Protein AF-A0A1N7JED4-F1 (afdb_monomer_lite)

Foldseek 3Di:
DDDDDDDPPPDDDPDDDPPKDQPLVPVQVVVLQVVCCVVQPDPLGGWDWPSDWRAILAAQKIWTKIWRPHDDDPDTFIWIFIDGSRHTDDIPDSFGWDFPDWADDRSKIKTKIFAPVVCVVVVHDPVCSVVGIWMKMWHRPPPDIDIDTDDHPPPPDDD

Organism: NCBI:txid1161099

Secondary structure (DSSP, 8-state):
-PPPPPPPP------PPPPP---TT-HHHHHHHHHHHHHS--TTT-EEEEEEE---TT-SSEEEEEEESS--SS---EEEEEEETTEEEEES-SS-B-EEEEEEETTEEEEEEE-HHHHHHTT--GGGGGG-EEEEEEEE-SSSEEEES--S-TTS---

pLDDT: mean 87.24, std 17.52, range [39.34, 98.56]

Structure (mmCIF, N/CA/C/O backbone):
data_AF-A0A1N7JED4-F1
#
_entry.id   AF-A0A1N7JED4-F1
#
loop_
_atom_site.group_PDB
_atom_site.id
_atom_site.type_symbol
_atom_site.label_atom_id
_atom_site.label_alt_id
_atom_site.label_comp_id
_atom_site.label_asym_id
_atom_site.label_entity_id
_atom_site.label_seq_id
_atom_site.pdbx_PDB_ins_code
_atom_site.Cartn_x
_atom_site.Cartn_y
_atom_site.Cartn_z
_atom_site.occupancy
_atom_site.B_iso_or_equiv
_atom_site.auth_seq_id
_atom_site.auth_comp_id
_atom_site.auth_asym_id
_atom_site.auth_atom_id
_atom_site.pdbx_PDB_model_num
ATOM 1 N N . MET A 1 1 ? -45.306 25.285 54.807 1.00 42.94 1 MET A N 1
ATOM 2 C CA . MET A 1 1 ? -44.485 24.050 54.784 1.00 42.94 1 MET A CA 1
ATOM 3 C C . MET A 1 1 ? -43.889 23.884 53.389 1.00 42.94 1 MET A C 1
ATOM 5 O O . MET A 1 1 ? -44.645 23.793 52.433 1.00 42.94 1 MET A O 1
ATOM 9 N N . LYS A 1 2 ? -42.555 23.933 53.256 1.00 43.44 2 LYS A N 1
ATOM 10 C CA . LYS A 1 2 ? -41.833 23.790 51.977 1.00 43.44 2 LYS A CA 1
ATOM 11 C C . LYS A 1 2 ? -41.912 22.329 51.503 1.00 43.44 2 LYS A C 1
ATOM 13 O O . LYS A 1 2 ? -41.414 21.456 52.207 1.00 43.44 2 LYS A O 1
ATOM 18 N N . ARG A 1 3 ? -42.507 22.055 50.337 1.00 43.59 3 ARG A N 1
ATOM 19 C CA . ARG A 1 3 ? -42.429 20.738 49.677 1.00 43.59 3 ARG A CA 1
ATOM 20 C C . ARG A 1 3 ? -41.324 20.797 48.619 1.00 43.59 3 ARG A C 1
ATOM 22 O O . ARG A 1 3 ? -41.354 21.650 47.742 1.00 43.59 3 ARG A O 1
ATOM 29 N N . LYS A 1 4 ? -40.303 19.955 48.794 1.00 43.41 4 LYS A N 1
ATOM 30 C CA . LYS A 1 4 ? -39.123 19.830 47.926 1.00 43.41 4 LYS A CA 1
ATOM 31 C C . LYS A 1 4 ? -39.524 19.179 46.592 1.00 43.41 4 LYS A C 1
ATOM 33 O O . LYS A 1 4 ? -40.248 18.188 46.608 1.00 43.41 4 LYS A O 1
ATOM 38 N N . ASN A 1 5 ? -39.023 19.710 45.474 1.00 44.12 5 ASN A N 1
ATOM 39 C CA . ASN A 1 5 ? -39.106 19.082 44.150 1.00 44.12 5 ASN A CA 1
ATOM 40 C C . ASN A 1 5 ? -38.452 17.689 44.150 1.00 44.12 5 ASN A C 1
ATOM 42 O O . ASN A 1 5 ? -37.348 17.553 44.688 1.00 44.12 5 ASN A O 1
ATOM 46 N N . PRO A 1 6 ? -39.024 16.692 43.456 1.00 44.88 6 PRO A N 1
ATOM 47 C CA . PRO A 1 6 ? -38.255 15.569 42.941 1.00 44.88 6 PRO A CA 1
ATOM 48 C C . PRO A 1 6 ? -37.523 15.997 41.657 1.00 44.88 6 PRO A C 1
ATOM 50 O O . PRO A 1 6 ? -38.125 16.570 40.752 1.00 44.88 6 PRO A O 1
ATOM 53 N N . LYS A 1 7 ? -36.214 15.723 41.581 1.00 45.03 7 LYS A N 1
ATOM 54 C CA . LYS A 1 7 ? -35.424 15.791 40.339 1.00 45.03 7 LYS A CA 1
ATOM 55 C C . LYS A 1 7 ? -36.014 14.824 39.294 1.00 45.03 7 LYS A C 1
ATOM 57 O O . LYS A 1 7 ? -36.403 13.721 39.687 1.00 45.03 7 LYS A O 1
ATOM 62 N N . PRO A 1 8 ? -36.012 15.163 37.992 1.00 39.66 8 PRO A N 1
ATOM 63 C CA . PRO A 1 8 ? -36.225 14.167 36.951 1.00 39.66 8 PRO A CA 1
ATOM 64 C C . PRO A 1 8 ? -35.116 13.115 37.047 1.00 39.66 8 PRO A C 1
ATOM 66 O O . PRO A 1 8 ? -33.942 13.455 37.210 1.00 39.66 8 PRO A O 1
ATOM 69 N N . LYS A 1 9 ? -35.498 11.838 36.999 1.00 41.31 9 LYS A N 1
ATOM 70 C CA . LYS A 1 9 ? -34.558 10.726 36.875 1.00 41.31 9 LYS A CA 1
ATOM 71 C C . LYS A 1 9 ? -33.915 10.836 35.497 1.00 41.31 9 LYS A C 1
ATOM 73 O O . LYS A 1 9 ? -34.620 10.786 34.497 1.00 41.31 9 LYS A O 1
ATOM 78 N N . THR A 1 10 ? -32.601 11.016 35.465 1.00 39.34 10 THR A N 1
ATOM 79 C CA . THR A 1 10 ? -31.801 10.860 34.255 1.00 39.34 10 THR A CA 1
ATOM 80 C C . THR A 1 10 ? -31.974 9.422 33.778 1.00 39.34 10 THR A C 1
ATOM 82 O O . THR A 1 10 ? -31.478 8.491 34.415 1.00 39.34 10 THR A O 1
ATOM 85 N N . GLU A 1 11 ? -32.741 9.240 32.706 1.00 44.84 11 GLU A N 1
ATOM 86 C CA . GLU A 1 11 ? -32.735 8.007 31.932 1.00 44.84 11 GLU A CA 1
ATOM 87 C C . GLU A 1 11 ? -31.310 7.796 31.427 1.00 44.84 11 GLU A C 1
ATOM 89 O O . GLU A 1 11 ? -30.690 8.667 30.816 1.00 44.84 11 GLU A O 1
ATOM 94 N N . THR A 1 12 ? -30.749 6.657 31.805 1.00 44.16 12 THR A N 1
ATOM 95 C CA . THR A 1 12 ? -29.433 6.208 31.379 1.00 44.16 12 THR A CA 1
ATOM 96 C C . THR A 1 12 ? -29.557 5.826 29.913 1.00 44.16 12 THR A C 1
ATOM 98 O O . THR A 1 12 ? -30.149 4.803 29.579 1.00 44.16 12 THR A O 1
ATOM 101 N N . ASN A 1 13 ? -29.041 6.689 29.041 1.00 41.62 13 ASN A N 1
ATOM 102 C CA . ASN A 1 13 ? -28.908 6.411 27.619 1.00 41.62 13 ASN A CA 1
ATOM 103 C C . ASN A 1 13 ? -28.056 5.130 27.456 1.00 41.62 13 ASN A C 1
ATOM 105 O O . ASN A 1 13 ? -27.001 5.038 28.097 1.00 41.62 13 ASN A O 1
ATOM 109 N N . PRO A 1 14 ? -28.493 4.119 26.684 1.00 48.31 14 PRO A N 1
ATOM 110 C CA . PRO A 1 14 ? -27.697 2.920 26.456 1.00 48.31 14 PRO A CA 1
ATOM 111 C C . PRO A 1 14 ? -26.376 3.279 25.760 1.00 48.31 14 PRO A C 1
ATOM 113 O O . PRO A 1 14 ? -26.338 4.179 24.926 1.00 48.31 14 PRO A O 1
ATOM 116 N N . LYS A 1 15 ? -25.310 2.587 26.188 1.00 45.06 15 LYS A N 1
ATOM 117 C CA . LYS A 1 15 ? -23.913 2.602 25.712 1.00 45.06 15 LYS A CA 1
ATOM 118 C C . LYS A 1 15 ? -23.709 3.348 24.386 1.00 45.06 15 LYS A C 1
ATOM 120 O O . LYS A 1 15 ? -24.226 2.922 23.358 1.00 45.06 15 LYS A O 1
ATOM 125 N N . GLY A 1 16 ? -22.946 4.441 24.449 1.00 39.41 16 GLY A N 1
ATOM 126 C CA . GLY A 1 16 ? -22.595 5.258 23.294 1.00 39.41 16 GLY A CA 1
ATOM 127 C C . GLY A 1 16 ? -21.986 4.424 22.172 1.00 39.41 16 GLY A C 1
ATOM 128 O O . GLY A 1 16 ? -21.235 3.485 22.431 1.00 39.41 16 GLY A O 1
ATOM 129 N N . HIS A 1 17 ? -22.335 4.778 20.938 1.00 49.06 17 HIS A N 1
ATOM 130 C CA . HIS A 1 17 ? -21.528 4.430 19.780 1.00 49.06 17 HIS A CA 1
ATOM 131 C C . HIS A 1 17 ? -20.096 4.883 20.074 1.00 49.06 17 HIS A C 1
ATOM 133 O O . HIS A 1 17 ? -19.889 6.057 20.385 1.00 49.06 17 HIS A O 1
ATOM 139 N N . GLU A 1 18 ? -19.141 3.955 20.053 1.00 67.69 18 GLU A N 1
ATOM 140 C CA . GLU A 1 18 ? -17.729 4.317 19.972 1.00 67.69 18 GLU A CA 1
ATOM 141 C C . GLU A 1 18 ? -17.584 5.189 18.723 1.00 67.69 18 GLU A C 1
ATOM 143 O O . GLU A 1 18 ? -17.980 4.787 17.628 1.00 67.69 18 GLU A O 1
ATOM 148 N N . GLU A 1 19 ? -17.173 6.438 18.916 1.00 86.25 19 GLU A N 1
ATOM 149 C CA . GLU A 1 19 ? -16.950 7.354 17.807 1.00 86.25 19 GLU A CA 1
ATOM 150 C C . GLU A 1 19 ? -15.722 6.854 17.045 1.00 86.25 19 GLU A C 1
ATOM 152 O O . GLU A 1 19 ? -14.686 6.582 17.652 1.00 86.25 19 GLU A O 1
ATOM 157 N N . CYS A 1 20 ? -15.866 6.668 15.735 1.00 93.00 20 CYS A N 1
ATOM 158 C CA . CYS A 1 20 ? -14.787 6.189 14.884 1.00 93.00 20 CYS A CA 1
ATOM 159 C C . 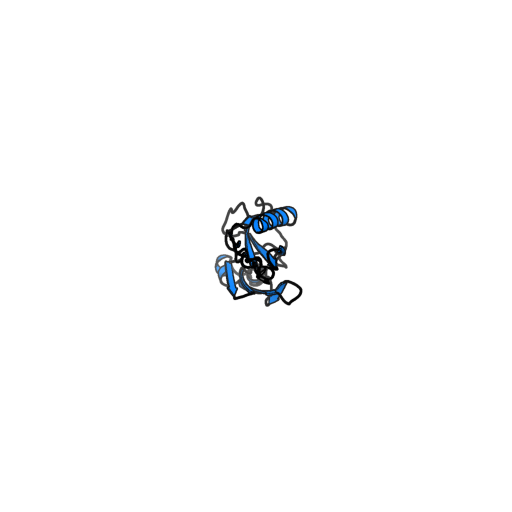CYS A 1 20 ? -13.652 7.217 14.864 1.00 93.00 20 CYS A C 1
ATOM 161 O O . CYS A 1 20 ? -13.885 8.399 14.607 1.00 93.00 20 CYS A O 1
ATOM 163 N N . ASP A 1 21 ? -12.427 6.770 15.121 1.00 95.19 21 ASP A N 1
ATOM 164 C CA . ASP A 1 21 ? -11.230 7.588 14.992 1.00 95.19 21 ASP A CA 1
ATOM 165 C C . ASP A 1 21 ? -10.718 7.501 13.553 1.00 95.19 21 ASP A C 1
ATOM 167 O O . ASP A 1 21 ? -10.315 6.437 13.080 1.00 95.19 21 ASP A O 1
ATOM 171 N N . THR A 1 22 ? -10.741 8.638 12.863 1.00 95.69 22 THR A N 1
ATOM 172 C CA . THR A 1 22 ? -10.258 8.787 11.487 1.00 95.69 22 THR A CA 1
ATOM 173 C C . THR A 1 22 ? -9.077 9.760 11.401 1.00 95.69 22 THR A C 1
ATOM 175 O O . THR A 1 22 ? -8.875 10.395 10.362 1.00 95.69 22 THR A O 1
ATOM 178 N N . ASP A 1 23 ? -8.337 9.981 12.497 1.00 96.00 23 ASP A N 1
ATOM 179 C CA . ASP A 1 23 ? -7.186 10.885 12.495 1.00 96.00 23 ASP A CA 1
ATOM 180 C C . ASP A 1 23 ? -6.078 10.323 11.582 1.00 96.00 23 ASP A C 1
ATOM 182 O O . ASP A 1 23 ? -5.511 9.262 11.862 1.00 96.00 23 ASP A O 1
ATOM 186 N N . PRO A 1 24 ? -5.684 11.023 10.500 1.00 94.25 24 PRO A N 1
ATOM 187 C CA . PRO A 1 24 ? -4.586 10.574 9.649 1.00 94.25 24 PRO A CA 1
ATOM 188 C C . PRO A 1 24 ? -3.218 10.572 10.357 1.00 94.25 24 PRO A C 1
ATOM 190 O O . PRO A 1 24 ? -2.240 10.102 9.772 1.00 94.25 24 PRO A O 1
ATOM 193 N N . ALA A 1 25 ? -3.121 11.122 11.571 1.00 95.00 25 ALA A N 1
ATOM 194 C CA . ALA A 1 25 ? -1.958 11.079 12.453 1.00 95.00 25 ALA A CA 1
ATOM 195 C C . ALA A 1 25 ? -2.158 10.157 13.673 1.00 95.00 25 ALA A C 1
ATOM 197 O O . ALA A 1 25 ? -1.407 10.271 14.646 1.00 95.00 25 ALA A O 1
ATOM 198 N N . ASN A 1 26 ? -3.141 9.250 13.628 1.00 97.06 26 ASN A N 1
ATOM 199 C CA . ASN A 1 26 ? -3.419 8.324 14.718 1.00 97.06 26 ASN A CA 1
ATOM 200 C C . ASN A 1 26 ? -2.137 7.572 15.162 1.00 97.06 26 ASN A C 1
ATOM 202 O O . ASN A 1 26 ? -1.366 7.105 14.312 1.00 97.06 26 ASN A O 1
ATOM 206 N N . PRO A 1 27 ? -1.875 7.442 16.480 1.00 97.25 27 PRO A N 1
ATOM 207 C CA . PRO A 1 27 ? -0.679 6.775 17.000 1.00 97.25 27 PRO A CA 1
ATOM 208 C C . PRO A 1 27 ? -0.533 5.312 16.560 1.00 97.25 27 PRO A C 1
ATOM 210 O O . PRO A 1 27 ? 0.587 4.806 16.545 1.00 97.25 27 PRO A O 1
ATOM 213 N N . GLU A 1 28 ? -1.616 4.642 16.179 1.00 97.75 28 GLU A N 1
ATOM 214 C CA . GLU A 1 28 ? -1.589 3.271 15.671 1.00 97.75 28 GLU A CA 1
ATOM 215 C C . GLU A 1 28 ? -0.889 3.168 14.313 1.00 97.75 28 GLU A C 1
ATOM 217 O O . GLU A 1 28 ? -0.110 2.246 14.084 1.00 97.75 28 GLU A O 1
ATOM 222 N N . ILE A 1 29 ? -1.017 4.187 13.454 1.00 98.31 29 ILE A N 1
ATOM 223 C CA . ILE A 1 29 ? -0.239 4.264 12.208 1.00 98.31 29 ILE A CA 1
ATOM 224 C C . ILE A 1 29 ? 1.258 4.325 12.528 1.00 98.31 29 ILE A C 1
ATOM 226 O O . ILE A 1 29 ? 2.069 3.694 11.853 1.00 98.31 29 ILE A O 1
ATOM 230 N N . HIS A 1 30 ? 1.644 5.079 13.559 1.00 97.69 30 HIS A N 1
ATOM 231 C CA . HIS A 1 30 ? 3.041 5.189 13.974 1.00 97.69 30 HIS A CA 1
ATOM 232 C C . HIS A 1 30 ? 3.575 3.880 14.561 1.00 97.69 30 HIS A C 1
ATOM 234 O O . HIS A 1 30 ? 4.683 3.483 14.215 1.00 97.69 30 HIS A O 1
ATOM 240 N N . ARG A 1 31 ? 2.772 3.176 15.366 1.00 98.31 31 ARG A N 1
ATOM 241 C CA . ARG A 1 31 ? 3.117 1.841 15.880 1.00 98.31 31 ARG A CA 1
ATOM 242 C C . ARG A 1 31 ? 3.321 0.837 14.750 1.00 98.31 31 ARG A C 1
ATOM 244 O O . ARG A 1 31 ? 4.348 0.172 14.728 1.00 98.31 31 ARG A O 1
ATOM 251 N N . ALA A 1 32 ? 2.416 0.807 13.773 1.00 98.25 32 ALA A N 1
ATOM 252 C CA . ALA A 1 32 ? 2.541 -0.045 12.593 1.00 98.25 32 ALA A CA 1
ATOM 253 C C . ALA A 1 32 ? 3.805 0.269 11.769 1.00 98.25 32 ALA A C 1
ATOM 255 O O . ALA A 1 32 ? 4.457 -0.627 11.236 1.00 98.25 32 ALA A O 1
ATOM 256 N N . VAL A 1 33 ? 4.182 1.551 11.670 1.00 97.94 33 VAL A N 1
ATOM 257 C CA . VAL A 1 33 ? 5.436 1.971 11.021 1.00 97.94 33 VAL A CA 1
ATOM 258 C C . VAL A 1 33 ? 6.662 1.489 11.800 1.00 97.94 33 VAL A C 1
ATOM 260 O O . VAL A 1 33 ? 7.654 1.112 11.180 1.00 97.94 33 VAL A O 1
ATOM 263 N N . ASP A 1 34 ? 6.632 1.514 13.128 1.00 98.00 34 ASP A N 1
ATOM 264 C CA . ASP A 1 34 ? 7.737 1.005 13.943 1.00 98.00 34 ASP A CA 1
ATOM 265 C C . ASP A 1 34 ? 7.846 -0.525 13.810 1.00 98.00 34 ASP A C 1
ATOM 267 O O . ASP A 1 34 ? 8.922 -1.041 13.513 1.00 98.00 34 ASP A O 1
ATOM 271 N N . GLU A 1 35 ? 6.721 -1.241 13.882 1.00 98.00 35 GLU A N 1
ATOM 272 C CA . GLU A 1 35 ? 6.659 -2.699 13.720 1.00 98.00 35 GLU A CA 1
ATOM 273 C C . GLU A 1 35 ? 7.179 -3.157 12.350 1.00 98.00 35 GLU A C 1
ATOM 275 O O . GLU A 1 35 ? 8.060 -4.011 12.263 1.00 98.00 35 GLU A O 1
ATOM 280 N N . VAL A 1 36 ? 6.725 -2.532 11.256 1.00 96.12 36 VAL A N 1
ATOM 281 C CA . VAL A 1 36 ? 7.195 -2.892 9.907 1.00 96.12 36 VAL A CA 1
ATOM 282 C C . VAL A 1 36 ? 8.682 -2.572 9.703 1.00 96.12 36 VAL A C 1
ATOM 284 O O . VAL A 1 36 ? 9.343 -3.185 8.865 1.00 96.12 36 VAL A O 1
ATOM 287 N N . ASN A 1 37 ? 9.229 -1.599 10.437 1.00 96.25 37 ASN A N 1
ATOM 288 C CA . ASN A 1 37 ? 10.655 -1.281 10.396 1.00 96.25 37 ASN A CA 1
ATOM 289 C C . ASN A 1 37 ? 11.511 -2.335 11.095 1.00 96.25 37 ASN A C 1
ATOM 291 O O . ASN A 1 37 ? 12.624 -2.603 10.630 1.00 96.25 37 ASN A O 1
ATOM 295 N N . ASP A 1 38 ? 10.986 -2.930 12.161 1.00 96.06 38 ASP A N 1
ATOM 296 C CA . ASP A 1 38 ? 11.630 -4.028 12.870 1.00 96.06 38 ASP A CA 1
ATOM 297 C C . ASP A 1 38 ? 11.531 -5.339 12.073 1.00 96.06 38 ASP A C 1
ATOM 299 O O . ASP A 1 38 ? 12.526 -6.056 11.938 1.00 96.06 38 ASP A O 1
ATOM 303 N N . GLU A 1 39 ? 10.366 -5.636 11.487 1.00 95.19 39 GLU A N 1
ATOM 304 C CA . GLU A 1 39 ? 10.127 -6.887 10.753 1.00 95.19 39 GLU A CA 1
ATOM 305 C C . GLU A 1 39 ? 10.697 -6.894 9.329 1.00 95.19 39 GLU A C 1
ATOM 307 O O . GLU A 1 39 ? 11.249 -7.901 8.876 1.00 95.19 39 GLU A O 1
ATOM 312 N N . TYR A 1 40 ? 10.590 -5.771 8.613 1.00 91.88 40 TYR A N 1
ATOM 313 C CA . TYR A 1 40 ? 10.981 -5.648 7.205 1.00 91.88 40 TYR A CA 1
ATOM 314 C C . TYR A 1 40 ? 12.019 -4.538 7.010 1.00 91.88 40 TYR A C 1
ATOM 316 O O . TYR A 1 40 ? 11.784 -3.579 6.258 1.00 91.88 40 TYR A O 1
ATOM 324 N N . PRO A 1 41 ? 13.198 -4.639 7.651 1.00 90.88 41 PRO A N 1
ATOM 325 C CA . PRO A 1 41 ? 14.221 -3.617 7.546 1.00 90.88 41 PRO A CA 1
ATOM 326 C C . PRO A 1 41 ? 14.709 -3.490 6.102 1.00 90.88 41 PRO A C 1
ATOM 328 O O . PRO A 1 41 ? 14.802 -4.455 5.341 1.00 90.88 41 PRO A O 1
ATOM 331 N N . ASN A 1 42 ? 15.091 -2.275 5.718 1.00 86.56 42 ASN A N 1
ATOM 332 C CA . ASN A 1 42 ? 15.662 -2.016 4.403 1.00 86.56 42 ASN A CA 1
ATOM 333 C C . ASN A 1 42 ? 16.935 -1.164 4.503 1.00 86.56 42 ASN A C 1
ATOM 335 O O . ASN A 1 42 ? 17.112 -0.357 5.419 1.00 86.56 42 ASN A O 1
ATOM 339 N N . ARG A 1 43 ? 17.825 -1.298 3.510 1.00 88.00 43 ARG A N 1
ATOM 340 C CA . ARG A 1 43 ? 19.105 -0.558 3.450 1.00 88.00 43 ARG A CA 1
ATOM 341 C C . ARG A 1 43 ? 18.954 0.964 3.308 1.00 88.00 43 ARG A C 1
ATOM 343 O O . ARG A 1 43 ? 19.943 1.691 3.360 1.00 88.00 43 ARG A O 1
ATOM 350 N N . PHE A 1 44 ? 17.731 1.453 3.123 1.00 89.00 44 PHE A N 1
ATOM 351 C CA . PHE A 1 44 ? 17.403 2.857 2.900 1.00 89.00 44 PHE A CA 1
ATOM 352 C C . PHE A 1 44 ? 16.921 3.557 4.177 1.00 89.00 44 PHE A C 1
ATOM 354 O O . PHE A 1 44 ? 16.305 4.614 4.105 1.00 89.00 44 PHE A O 1
ATOM 361 N N . GLY A 1 45 ? 17.261 3.022 5.353 1.00 90.00 45 GLY A N 1
ATOM 362 C CA . GLY A 1 45 ? 16.943 3.650 6.637 1.00 90.00 45 GLY A CA 1
ATOM 363 C C . GLY A 1 45 ? 15.496 3.450 7.074 1.00 90.00 45 GLY A C 1
ATOM 364 O O . GLY A 1 45 ? 14.984 4.287 7.810 1.00 90.00 45 GLY A O 1
ATOM 365 N N . GLY A 1 46 ? 14.859 2.377 6.603 1.00 92.94 46 GLY A N 1
ATOM 366 C CA . GLY A 1 46 ? 13.509 2.005 7.001 1.00 92.94 46 GLY A CA 1
ATOM 367 C C . GLY A 1 46 ? 12.414 2.611 6.129 1.00 92.94 46 GLY A C 1
ATOM 368 O O . GLY A 1 46 ? 12.645 3.087 5.012 1.00 92.94 46 GLY A O 1
ATOM 369 N N . TRP A 1 47 ? 11.200 2.528 6.638 1.00 94.88 47 TRP A N 1
ATOM 370 C CA . TRP A 1 47 ? 9.949 2.962 6.057 1.00 94.88 47 TRP A CA 1
ATOM 371 C C . TRP A 1 47 ? 9.463 4.207 6.786 1.00 94.88 47 TRP A C 1
ATOM 373 O O . TRP A 1 47 ? 9.515 4.300 8.011 1.00 94.88 47 TRP A O 1
ATOM 383 N N . LYS A 1 48 ? 8.991 5.180 6.015 1.00 95.38 48 LYS A N 1
ATOM 384 C CA . LYS A 1 48 ? 8.480 6.455 6.499 1.00 95.38 48 LYS A CA 1
ATOM 385 C C . LYS A 1 48 ? 7.061 6.656 6.001 1.00 95.38 48 LYS A C 1
ATOM 387 O O . LYS A 1 48 ? 6.800 6.569 4.802 1.00 95.38 48 LYS A O 1
ATOM 392 N N . PHE A 1 49 ? 6.164 6.997 6.917 1.00 96.25 49 PHE A N 1
ATOM 393 C CA . PHE A 1 49 ? 4.781 7.315 6.590 1.00 96.25 49 PHE A CA 1
ATOM 394 C C . PHE A 1 49 ? 4.663 8.512 5.639 1.00 96.25 49 PHE A C 1
ATOM 396 O O . PHE A 1 49 ? 5.259 9.571 5.853 1.00 96.25 49 PHE A O 1
ATOM 403 N N . THR A 1 50 ? 3.876 8.333 4.577 1.00 93.62 50 THR A N 1
ATOM 404 C CA . THR A 1 50 ? 3.689 9.322 3.503 1.00 93.62 50 THR A CA 1
ATOM 405 C C . THR A 1 50 ? 2.563 10.317 3.777 1.00 93.62 50 THR A C 1
ATOM 407 O O . THR A 1 50 ? 2.359 11.225 2.974 1.00 93.62 50 THR A O 1
ATOM 410 N N . ARG A 1 51 ? 1.820 10.155 4.884 1.00 94.69 51 ARG A N 1
ATOM 411 C CA . ARG A 1 51 ? 0.540 10.839 5.160 1.00 94.69 51 ARG A CA 1
ATOM 412 C C . ARG A 1 51 ? -0.597 10.492 4.194 1.00 94.69 51 ARG A C 1
ATOM 414 O O . ARG A 1 51 ? -1.670 11.075 4.293 1.00 94.69 51 ARG A O 1
ATOM 421 N N . ARG A 1 52 ? -0.394 9.539 3.279 1.00 95.44 52 ARG A N 1
ATOM 422 C CA . ARG A 1 52 ? -1.464 8.972 2.455 1.00 95.44 52 ARG A CA 1
ATOM 423 C C . ARG A 1 52 ? -2.091 7.807 3.209 1.00 95.44 52 ARG A C 1
ATOM 425 O O . ARG A 1 52 ? -1.444 6.775 3.381 1.00 95.44 52 ARG A O 1
ATOM 432 N N . THR A 1 53 ? -3.318 7.996 3.673 1.00 97.50 53 THR A N 1
ATOM 433 C CA . THR A 1 53 ? -4.030 7.030 4.510 1.00 97.50 53 THR A CA 1
ATOM 434 C C . THR A 1 53 ? -5.541 7.168 4.344 1.00 97.50 53 THR A C 1
ATOM 436 O O . THR A 1 53 ? -6.028 8.240 3.987 1.00 97.50 53 THR A O 1
ATOM 439 N N . THR A 1 54 ? -6.254 6.079 4.600 1.00 97.44 54 THR A N 1
ATOM 440 C CA . THR A 1 54 ? -7.713 6.015 4.789 1.00 97.44 54 THR A CA 1
ATOM 441 C C . THR A 1 54 ? -8.069 5.527 6.193 1.00 97.44 54 THR A C 1
ATOM 443 O O . THR A 1 54 ? -9.178 5.051 6.394 1.00 97.44 54 THR A O 1
ATOM 446 N N . TYR A 1 55 ? -7.115 5.587 7.134 1.00 97.38 55 TYR A N 1
ATOM 447 C CA . TYR A 1 55 ? -7.264 5.074 8.496 1.00 97.38 55 TYR A CA 1
ATOM 448 C C . TYR A 1 55 ? -8.614 5.454 9.108 1.00 97.38 55 TYR A C 1
ATOM 450 O O . TYR A 1 55 ? -8.984 6.628 9.150 1.00 97.38 55 TYR A O 1
ATOM 458 N N . ASP A 1 56 ? -9.313 4.428 9.574 1.00 96.62 56 ASP A N 1
ATOM 459 C CA . ASP A 1 56 ? -10.614 4.517 10.214 1.00 96.62 56 ASP A CA 1
ATOM 460 C C . ASP A 1 56 ? -10.731 3.339 11.188 1.00 96.62 56 ASP A C 1
ATOM 462 O O . ASP A 1 56 ? -10.613 2.174 10.787 1.00 96.62 56 ASP A O 1
ATOM 466 N N . SER A 1 57 ? -10.947 3.637 12.472 1.00 96.69 57 SER A N 1
ATOM 467 C CA . SER A 1 57 ? -11.073 2.620 13.519 1.00 96.69 57 SER A CA 1
ATOM 468 C C . SER A 1 57 ? -12.346 1.769 13.422 1.00 96.69 57 SER A C 1
ATOM 470 O O . SER A 1 57 ? -12.473 0.775 14.128 1.00 96.69 57 SER A O 1
ATOM 472 N N . CYS A 1 58 ? -13.296 2.138 12.568 1.00 95.44 58 CYS A N 1
ATOM 473 C CA . CYS A 1 58 ? -14.533 1.402 12.327 1.00 95.44 58 CYS A CA 1
ATOM 474 C C . CYS A 1 58 ? -14.557 0.667 10.986 1.00 95.44 58 CYS A C 1
ATOM 476 O O . CYS A 1 58 ? -15.407 -0.206 10.808 1.00 95.44 58 CYS A O 1
ATOM 478 N N . SER A 1 59 ? -13.667 1.008 10.050 1.00 95.94 59 SER A N 1
ATOM 479 C CA . SER A 1 59 ? -13.638 0.351 8.742 1.00 95.94 59 SER A CA 1
ATOM 480 C C . SER A 1 59 ? -13.151 -1.093 8.860 1.00 95.94 59 SER A C 1
ATOM 482 O O . SER A 1 59 ? -12.184 -1.386 9.570 1.00 95.94 59 SER A O 1
ATOM 484 N N . ASP A 1 60 ? -13.780 -1.999 8.109 1.00 96.81 60 ASP A N 1
ATOM 485 C CA . ASP A 1 60 ? -13.296 -3.374 7.972 1.00 96.81 60 ASP A CA 1
ATOM 486 C C . ASP A 1 60 ? -11.931 -3.426 7.266 1.00 96.81 60 ASP A C 1
ATOM 488 O O . ASP A 1 60 ? -11.145 -4.339 7.522 1.00 96.81 60 ASP A O 1
ATOM 492 N N . LEU A 1 61 ? -11.612 -2.446 6.419 1.00 98.06 61 LEU A N 1
ATOM 493 C CA . LEU A 1 61 ? -10.279 -2.296 5.852 1.00 98.06 61 LEU A CA 1
ATOM 494 C C . LEU A 1 61 ? -9.943 -0.823 5.638 1.00 98.06 61 LEU A C 1
ATOM 496 O O . LEU A 1 61 ? -10.623 -0.098 4.914 1.00 98.06 61 LEU A O 1
ATOM 500 N N . SER A 1 62 ? -8.832 -0.391 6.216 1.00 97.88 62 SER A N 1
ATOM 501 C CA . SER A 1 62 ? -8.200 0.882 5.885 1.00 97.88 62 SER A CA 1
ATOM 502 C C . SER A 1 62 ? -6.709 0.686 5.628 1.00 97.88 62 SER A C 1
ATOM 504 O O . SER A 1 62 ? -6.148 -0.381 5.890 1.00 97.88 62 SER A O 1
ATOM 506 N N . TYR A 1 63 ? -6.056 1.696 5.053 1.00 98.00 63 TYR A N 1
ATOM 507 C CA . TYR A 1 63 ? -4.636 1.612 4.724 1.00 98.00 63 TYR A CA 1
ATOM 508 C C . TYR A 1 63 ? -3.862 2.862 5.111 1.00 98.00 63 TYR A C 1
ATOM 510 O O . TYR A 1 63 ? -4.400 3.963 5.071 1.00 98.00 63 TYR A O 1
ATOM 518 N N . ALA A 1 64 ? -2.560 2.698 5.334 1.00 97.94 64 ALA A N 1
ATOM 519 C CA . ALA A 1 64 ? -1.576 3.770 5.367 1.00 97.94 64 ALA A CA 1
ATOM 520 C C . ALA A 1 64 ? -0.400 3.423 4.448 1.00 97.94 64 ALA A C 1
ATOM 522 O O . ALA A 1 64 ? 0.092 2.300 4.439 1.00 97.94 64 ALA A O 1
ATOM 523 N N . SER A 1 65 ? 0.077 4.381 3.657 1.00 97.12 65 SER A N 1
ATOM 524 C CA . SER A 1 65 ? 1.204 4.150 2.752 1.00 97.12 65 SER A CA 1
ATOM 525 C C . SER A 1 65 ? 2.515 4.650 3.347 1.00 97.12 65 SER A C 1
ATOM 527 O O . SER A 1 65 ? 2.613 5.788 3.823 1.00 97.12 65 SER A O 1
ATOM 529 N N . VAL A 1 66 ? 3.551 3.820 3.255 1.00 95.94 66 VAL A N 1
ATOM 530 C CA . VAL A 1 66 ? 4.922 4.157 3.640 1.00 95.94 66 VAL A CA 1
ATOM 531 C C . VAL A 1 66 ? 5.862 4.079 2.437 1.00 95.94 66 VAL A C 1
ATOM 533 O O . VAL A 1 66 ? 5.647 3.324 1.489 1.00 95.94 66 VAL A O 1
ATOM 536 N N . VAL A 1 67 ? 6.930 4.869 2.479 1.00 94.06 67 VAL A N 1
ATOM 537 C CA . VAL A 1 67 ? 7.986 4.916 1.461 1.00 94.06 67 VAL A CA 1
ATOM 538 C C . VAL A 1 67 ? 9.346 4.718 2.117 1.00 94.06 67 VAL A C 1
ATOM 540 O O . VAL A 1 67 ? 9.516 5.030 3.294 1.00 94.06 67 VAL A O 1
ATOM 543 N N . GLN A 1 68 ? 10.329 4.221 1.374 1.00 93.00 68 GLN A N 1
ATOM 544 C CA . GLN A 1 68 ? 11.717 4.175 1.842 1.00 93.00 68 GLN A CA 1
ATOM 545 C C . GLN A 1 68 ? 12.183 5.546 2.359 1.00 93.00 68 GLN A C 1
ATOM 547 O O . GLN A 1 68 ? 12.035 6.562 1.678 1.00 93.00 68 GLN A O 1
ATOM 552 N N . ALA A 1 69 ? 12.770 5.575 3.558 1.00 89.75 69 ALA A N 1
ATOM 553 C CA . ALA A 1 69 ? 13.136 6.817 4.237 1.00 89.75 69 ALA A CA 1
ATOM 554 C C . ALA A 1 69 ? 14.226 7.609 3.493 1.00 89.75 69 ALA A C 1
ATOM 556 O O . ALA A 1 69 ? 14.189 8.841 3.459 1.00 89.75 69 ALA A O 1
ATOM 557 N N . LYS A 1 70 ? 15.190 6.915 2.877 1.00 85.56 70 LYS A N 1
ATOM 558 C CA . LYS A 1 70 ? 16.221 7.505 2.015 1.00 85.56 70 LYS A CA 1
ATOM 559 C C . LYS A 1 70 ? 15.893 7.227 0.552 1.00 85.56 70 LYS A C 1
ATOM 561 O O . LYS A 1 70 ? 16.137 6.136 0.046 1.00 85.56 70 LYS A O 1
ATOM 566 N N . GLN A 1 71 ? 15.401 8.248 -0.141 1.00 68.69 71 GLN A N 1
ATOM 567 C CA . GLN A 1 71 ? 15.139 8.199 -1.574 1.00 68.69 71 GLN A CA 1
ATOM 568 C C . GLN A 1 71 ? 16.303 8.840 -2.342 1.00 68.69 71 GLN A C 1
ATOM 570 O O . GLN A 1 71 ? 16.559 10.033 -2.205 1.00 68.69 71 GLN A O 1
ATOM 575 N N . GLY A 1 72 ? 17.034 8.042 -3.125 1.00 58.25 72 GLY A N 1
ATOM 576 C CA . GLY A 1 72 ? 18.180 8.515 -3.918 1.00 58.25 72 GLY A CA 1
ATOM 577 C C . GLY A 1 72 ? 17.907 8.655 -5.418 1.00 58.25 72 GLY A C 1
ATOM 578 O O . GLY A 1 72 ? 18.721 9.233 -6.133 1.00 58.25 72 GLY A O 1
ATOM 579 N N . ASN A 1 73 ? 16.794 8.104 -5.916 1.00 67.06 73 ASN A N 1
ATOM 580 C CA . ASN A 1 73 ? 16.419 8.133 -7.329 1.00 67.06 73 ASN A CA 1
ATOM 581 C C . ASN A 1 73 ? 14.912 7.826 -7.522 1.00 67.06 73 ASN A C 1
ATOM 583 O O . ASN A 1 73 ? 14.162 7.637 -6.563 1.00 67.06 73 ASN A O 1
ATOM 587 N N . ALA A 1 74 ? 14.469 7.781 -8.783 1.00 66.50 74 ALA A N 1
ATOM 588 C CA . ALA A 1 74 ? 13.084 7.499 -9.176 1.00 66.50 74 ALA A CA 1
ATOM 589 C C . ALA A 1 74 ? 12.624 6.043 -8.922 1.00 66.50 74 ALA A C 1
ATOM 591 O O . ALA A 1 74 ? 11.447 5.728 -9.103 1.00 66.50 74 ALA A O 1
ATOM 592 N N . GLN A 1 75 ? 13.532 5.150 -8.520 1.00 71.69 75 GLN A N 1
ATOM 593 C CA . GLN A 1 75 ? 13.253 3.757 -8.176 1.00 71.69 75 GLN A CA 1
ATOM 594 C C . GLN A 1 75 ? 13.210 3.628 -6.652 1.00 71.69 75 GLN A C 1
ATOM 596 O O . GLN A 1 75 ? 14.178 3.232 -6.008 1.00 71.69 75 GLN A O 1
ATOM 601 N N . PHE A 1 76 ? 12.082 4.024 -6.074 1.00 81.94 76 PHE A N 1
ATOM 602 C CA . PHE A 1 76 ? 11.823 3.907 -4.643 1.00 81.94 76 PHE A CA 1
ATOM 603 C C . PHE A 1 76 ? 10.848 2.766 -4.371 1.00 81.94 76 PHE A C 1
ATOM 605 O O . PHE A 1 76 ? 9.977 2.475 -5.192 1.00 81.94 76 PHE A O 1
ATOM 612 N N . GLY A 1 77 ? 11.003 2.150 -3.204 1.00 89.88 77 GLY A N 1
ATOM 613 C CA . GLY A 1 77 ? 10.076 1.161 -2.673 1.00 89.88 77 GLY A CA 1
ATOM 614 C C . GLY A 1 77 ? 8.977 1.796 -1.825 1.00 89.88 77 GLY A C 1
ATOM 615 O O . GLY A 1 77 ? 9.217 2.7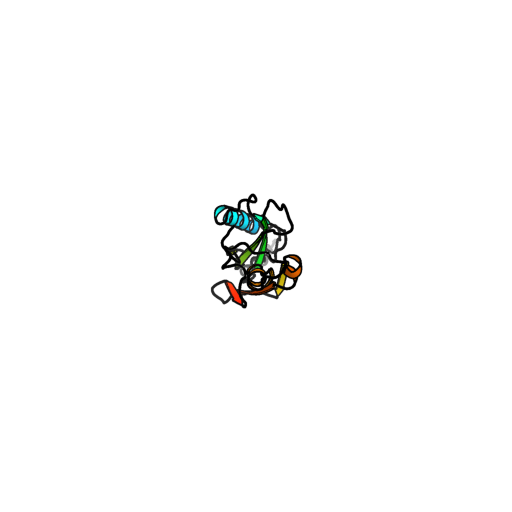72 -1.108 1.00 89.88 77 GLY A O 1
ATOM 616 N N . THR A 1 78 ? 7.794 1.200 -1.871 1.00 94.00 78 THR A N 1
ATOM 617 C CA . THR A 1 78 ? 6.642 1.496 -1.015 1.00 94.00 78 THR A CA 1
ATOM 618 C C . THR A 1 78 ? 6.176 0.226 -0.317 1.00 94.00 78 THR A C 1
ATOM 620 O O . THR A 1 78 ? 6.296 -0.847 -0.904 1.00 94.00 78 THR A O 1
ATOM 623 N N . LEU A 1 79 ? 5.576 0.374 0.864 1.00 95.31 79 LEU A N 1
ATOM 624 C CA . LEU A 1 79 ? 4.675 -0.625 1.442 1.00 95.31 79 LEU A CA 1
ATOM 625 C C . LEU A 1 79 ? 3.322 0.024 1.726 1.00 95.31 79 LEU A C 1
ATOM 627 O O . LEU A 1 79 ? 3.213 1.248 1.893 1.00 95.31 79 LEU A O 1
ATOM 631 N N . ILE A 1 80 ? 2.298 -0.809 1.796 1.00 97.69 80 ILE A N 1
ATOM 632 C CA . ILE A 1 80 ? 0.967 -0.418 2.243 1.00 97.69 80 ILE A CA 1
ATOM 633 C C . ILE A 1 80 ? 0.676 -1.184 3.523 1.00 97.69 80 ILE A C 1
ATOM 635 O O . ILE A 1 80 ? 0.591 -2.405 3.497 1.00 97.69 80 ILE A O 1
ATOM 639 N N . LEU A 1 81 ? 0.541 -0.454 4.626 1.00 98.25 81 LEU A N 1
ATOM 640 C CA . LEU A 1 81 ? 0.109 -0.974 5.918 1.00 98.25 81 LEU A CA 1
ATOM 641 C C . LEU A 1 81 ? -1.413 -1.065 5.899 1.00 98.25 81 LEU A C 1
ATOM 643 O O . LEU A 1 81 ? -2.070 -0.101 5.502 1.00 98.25 81 LEU A O 1
ATOM 647 N N . MET A 1 82 ? -1.960 -2.201 6.304 1.00 98.31 82 MET A N 1
ATOM 648 C CA . MET A 1 82 ? -3.392 -2.478 6.286 1.00 98.31 82 MET A CA 1
ATOM 649 C C . MET A 1 82 ? -3.903 -2.647 7.709 1.00 98.31 82 MET A C 1
ATOM 651 O O . MET A 1 82 ? -3.242 -3.278 8.538 1.00 98.31 82 MET A O 1
ATOM 655 N N . PHE A 1 83 ? -5.082 -2.087 7.961 1.00 98.25 83 PHE A N 1
ATOM 656 C CA . PHE A 1 83 ? -5.718 -2.070 9.269 1.00 98.25 83 PHE A CA 1
ATOM 657 C C . PHE A 1 83 ? -7.134 -2.633 9.173 1.00 98.25 83 PHE A C 1
ATOM 659 O O . PHE A 1 83 ? -7.856 -2.310 8.228 1.00 98.25 83 PHE A O 1
ATOM 666 N N . HIS A 1 84 ? -7.541 -3.424 10.163 1.00 97.75 84 HIS A N 1
ATOM 667 C CA . HIS A 1 84 ? -8.922 -3.865 10.354 1.00 97.75 84 HIS A CA 1
ATOM 668 C C . HIS A 1 84 ? -9.440 -3.276 11.659 1.00 97.75 84 HIS A C 1
ATOM 670 O O . HIS A 1 84 ? -8.888 -3.557 12.719 1.00 97.75 84 HIS A O 1
ATOM 676 N N . LYS A 1 85 ? -10.493 -2.455 11.588 1.00 96.62 85 LYS A N 1
ATOM 677 C CA . LYS A 1 85 ? -11.084 -1.781 12.758 1.00 96.62 85 LYS A CA 1
ATOM 678 C C . LYS A 1 85 ? -10.042 -1.031 13.590 1.00 96.62 85 LYS A C 1
ATOM 680 O O . LYS A 1 85 ? -10.001 -1.115 14.813 1.00 96.62 85 LYS A O 1
ATOM 685 N N . GLY A 1 86 ? -9.159 -0.325 12.887 1.00 96.31 86 GLY A N 1
ATOM 686 C CA . GLY A 1 86 ? -8.066 0.446 13.472 1.00 96.31 86 GLY A CA 1
ATOM 687 C C . GLY A 1 86 ? -6.836 -0.367 13.866 1.00 96.31 86 GLY A C 1
ATOM 688 O O . GLY A 1 86 ? -5.782 0.230 14.005 1.00 96.31 86 GLY A O 1
ATOM 689 N N . GLU A 1 87 ? -6.904 -1.693 13.979 1.00 97.88 87 GLU A N 1
ATOM 690 C CA . GLU A 1 87 ? -5.747 -2.513 14.358 1.00 97.88 87 GLU A CA 1
ATOM 691 C C . GLU A 1 87 ? -4.884 -2.847 13.139 1.00 97.88 87 GLU A C 1
ATOM 693 O O . GLU A 1 87 ? -5.407 -3.264 12.104 1.00 97.88 87 GLU A O 1
ATOM 698 N N . TYR A 1 88 ? -3.562 -2.682 13.248 1.00 98.19 88 TYR A N 1
ATOM 699 C CA . TYR A 1 88 ? -2.628 -3.106 12.204 1.00 98.19 88 TYR A CA 1
ATOM 700 C C . TYR A 1 88 ? -2.628 -4.632 12.052 1.00 98.19 88 TYR A C 1
ATOM 702 O O . TYR A 1 88 ? -2.557 -5.360 13.040 1.00 98.19 88 TYR A O 1
ATOM 710 N N . ILE A 1 89 ? -2.709 -5.123 10.809 1.00 97.25 89 ILE A N 1
ATOM 711 C CA . ILE A 1 89 ? -2.837 -6.566 10.545 1.00 97.25 89 ILE A CA 1
ATOM 712 C C . ILE A 1 89 ? -1.880 -7.122 9.492 1.00 97.25 89 ILE A C 1
ATOM 714 O O . ILE A 1 89 ? -1.539 -8.304 9.555 1.00 97.25 89 ILE A O 1
ATOM 718 N N . SER A 1 90 ? -1.474 -6.336 8.491 1.00 95.38 90 SER A N 1
ATOM 719 C CA . SER A 1 90 ? -0.619 -6.843 7.412 1.00 95.38 90 SER A CA 1
ATOM 720 C C . SER A 1 90 ? -0.015 -5.740 6.551 1.00 95.38 90 SER A C 1
ATOM 722 O O . SER A 1 90 ? -0.446 -4.587 6.573 1.00 95.38 90 SER A O 1
ATOM 724 N N . ILE A 1 91 ? 0.936 -6.140 5.707 1.00 96.88 91 ILE A N 1
ATOM 725 C CA . ILE A 1 91 ? 1.424 -5.351 4.574 1.00 96.88 91 ILE A CA 1
ATOM 726 C C . ILE A 1 91 ? 0.927 -5.915 3.242 1.00 96.88 91 ILE A C 1
ATOM 728 O O . ILE A 1 91 ? 0.500 -7.067 3.167 1.00 96.88 91 ILE A O 1
ATOM 732 N N . ASP A 1 92 ? 1.038 -5.127 2.172 1.00 95.31 92 ASP A N 1
ATOM 733 C CA . ASP A 1 92 ? 0.740 -5.575 0.811 1.00 95.31 92 ASP A CA 1
ATOM 734 C C . ASP A 1 92 ? 1.688 -6.661 0.302 1.00 95.31 92 ASP A C 1
ATOM 736 O O . ASP A 1 92 ? 1.254 -7.639 -0.303 1.00 95.31 92 ASP A O 1
ATOM 740 N N . SER A 1 93 ? 2.994 -6.505 0.513 1.00 93.00 93 SER A N 1
ATOM 741 C CA . SER A 1 93 ? 3.973 -7.485 0.053 1.00 93.00 93 SER A CA 1
ATOM 742 C C . SER A 1 93 ? 5.271 -7.415 0.841 1.00 93.00 93 SER A C 1
ATOM 744 O O . SER A 1 93 ? 5.788 -6.337 1.103 1.00 93.00 93 SER A O 1
ATOM 746 N N . ILE A 1 94 ? 5.871 -8.576 1.107 1.00 89.94 94 ILE A N 1
ATOM 747 C CA . ILE A 1 94 ? 7.242 -8.659 1.636 1.00 89.94 94 ILE A CA 1
ATOM 748 C C . ILE A 1 94 ? 8.308 -8.350 0.566 1.00 89.94 94 ILE A C 1
ATOM 750 O O . ILE A 1 94 ? 9.489 -8.205 0.878 1.00 89.94 94 ILE A O 1
ATOM 754 N N . TYR A 1 95 ? 7.911 -8.277 -0.708 1.00 87.06 95 TYR A N 1
ATOM 755 C CA . TYR A 1 95 ? 8.790 -7.910 -1.815 1.00 87.06 95 TYR A CA 1
ATOM 756 C C . TYR A 1 95 ? 8.702 -6.406 -2.070 1.00 87.06 95 TYR A C 1
ATOM 758 O O . TYR A 1 95 ? 7.601 -5.859 -2.028 1.00 87.06 95 TYR A O 1
ATOM 766 N N . PRO A 1 96 ? 9.815 -5.723 -2.399 1.00 78.38 96 PRO A N 1
ATOM 767 C CA . PRO A 1 96 ? 9.778 -4.300 -2.710 1.00 78.38 96 PRO A CA 1
ATOM 768 C C . PRO A 1 96 ? 8.797 -3.987 -3.848 1.00 78.38 96 PRO A C 1
ATOM 770 O O . PRO A 1 96 ? 9.009 -4.388 -4.993 1.00 78.38 96 PRO A O 1
ATOM 773 N N . GLN A 1 97 ? 7.749 -3.227 -3.538 1.00 92.62 97 GLN A N 1
ATOM 774 C CA . GLN A 1 97 ? 6.793 -2.734 -4.523 1.00 92.62 97 GLN A CA 1
ATOM 775 C C . GLN A 1 97 ? 7.029 -1.262 -4.836 1.00 92.62 97 GLN A C 1
ATOM 777 O O . GLN A 1 97 ? 7.659 -0.539 -4.069 1.00 92.62 97 GLN A O 1
ATOM 782 N N . GLN A 1 98 ? 6.492 -0.801 -5.963 1.00 93.12 98 GLN A N 1
ATOM 783 C CA . GLN A 1 98 ? 6.371 0.625 -6.251 1.00 93.12 98 GLN A CA 1
ATOM 784 C C . GLN A 1 98 ? 4.916 0.932 -6.603 1.00 93.12 98 GLN A C 1
ATOM 786 O O . GLN A 1 98 ? 4.502 0.795 -7.758 1.00 93.12 98 GLN A O 1
ATOM 791 N N . ALA A 1 99 ? 4.141 1.328 -5.594 1.00 94.38 99 ALA A N 1
ATOM 792 C CA . ALA A 1 99 ? 2.785 1.822 -5.770 1.00 94.38 99 ALA A CA 1
ATOM 793 C C . ALA A 1 99 ? 2.835 3.193 -6.458 1.00 94.38 99 ALA A C 1
ATOM 795 O O . ALA A 1 99 ? 3.427 4.148 -5.951 1.00 94.38 99 ALA A O 1
ATOM 796 N N . LYS A 1 100 ? 2.229 3.287 -7.642 1.00 93.44 100 LYS A N 1
ATOM 797 C CA . LYS A 1 100 ? 2.099 4.538 -8.401 1.00 93.44 100 LYS A CA 1
ATOM 798 C C . LYS A 1 100 ? 0.859 5.306 -7.967 1.00 93.44 100 LYS A C 1
ATOM 800 O O . LYS A 1 100 ? 0.892 6.528 -7.849 1.00 93.44 100 LYS A O 1
ATOM 805 N N . GLU A 1 101 ? -0.219 4.577 -7.715 1.00 95.12 101 GLU A N 1
ATOM 806 C CA . GLU A 1 101 ? -1.510 5.119 -7.321 1.00 95.12 101 GLU A CA 1
ATOM 807 C C . GLU A 1 101 ? -2.207 4.156 -6.360 1.00 95.12 101 GLU A C 1
ATOM 809 O O . GLU A 1 101 ? -2.044 2.945 -6.474 1.00 95.12 101 GLU A O 1
ATOM 814 N N . ILE A 1 102 ? -2.947 4.715 -5.404 1.00 97.12 102 ILE A N 1
ATOM 815 C CA . ILE A 1 102 ? -3.803 4.004 -4.456 1.00 97.12 102 ILE A CA 1
ATOM 816 C C . ILE A 1 102 ? -5.147 4.733 -4.438 1.00 97.12 102 ILE A C 1
ATOM 818 O O . ILE A 1 102 ? -5.223 5.886 -3.999 1.00 97.12 102 ILE A O 1
ATOM 822 N N . THR A 1 103 ? -6.185 4.074 -4.919 1.00 98.00 103 THR A N 1
ATOM 823 C CA . THR A 1 103 ? -7.526 4.628 -5.084 1.00 98.00 103 THR A CA 1
ATOM 824 C C . THR A 1 103 ? -8.455 3.955 -4.078 1.00 98.00 103 THR A C 1
ATOM 826 O O . THR A 1 103 ? -8.703 2.757 -4.218 1.00 98.00 103 THR A O 1
ATOM 829 N N . PRO A 1 104 ? -8.930 4.674 -3.045 1.00 95.81 104 PRO A N 1
ATOM 830 C CA . PRO A 1 104 ? -9.945 4.160 -2.127 1.00 95.81 104 PRO A CA 1
ATOM 831 C C . PRO A 1 104 ? -11.268 3.891 -2.852 1.00 95.81 104 PRO A C 1
ATOM 833 O O . PRO A 1 104 ? -11.640 4.671 -3.731 1.00 95.81 104 PRO A O 1
ATOM 836 N N . ASP A 1 105 ? -11.980 2.839 -2.455 1.00 93.38 105 ASP A N 1
ATOM 837 C CA . ASP A 1 105 ? -13.316 2.502 -2.953 1.00 93.38 105 ASP A CA 1
ATOM 838 C C . ASP A 1 105 ? -14.140 1.792 -1.863 1.00 93.38 105 ASP A C 1
ATOM 840 O O . ASP A 1 105 ? -14.058 0.573 -1.691 1.00 93.38 105 ASP A O 1
ATOM 844 N N . GLY A 1 106 ? -14.901 2.570 -1.086 1.00 88.81 106 GLY A N 1
ATOM 845 C CA . GLY A 1 106 ? -15.665 2.063 0.059 1.00 88.81 106 GLY A CA 1
ATOM 846 C C . GLY A 1 10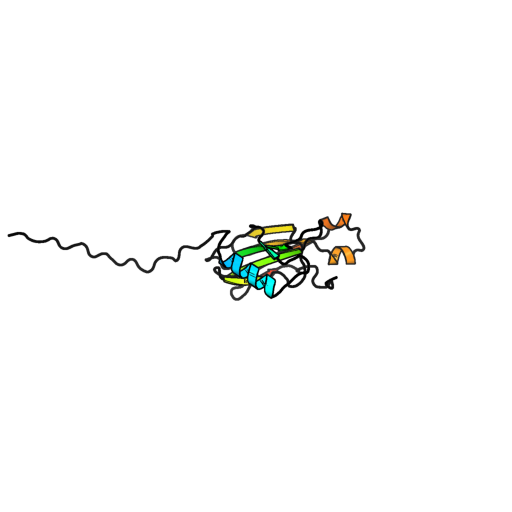6 ? -14.768 1.338 1.068 1.00 88.81 106 GLY A C 1
ATOM 847 O O . GLY A 1 106 ? -13.762 1.894 1.503 1.00 88.81 106 GLY A O 1
ATOM 848 N N . ASP A 1 107 ? -15.111 0.085 1.373 1.00 87.81 107 ASP A N 1
ATOM 849 C CA . ASP A 1 107 ? -14.370 -0.807 2.284 1.00 87.81 107 ASP A CA 1
ATOM 850 C C . ASP A 1 107 ? -13.211 -1.554 1.584 1.00 87.81 107 ASP A C 1
ATOM 852 O O . ASP A 1 107 ? -12.748 -2.610 2.024 1.00 87.81 107 ASP A O 1
ATOM 856 N N . SER A 1 108 ? -12.760 -1.039 0.440 1.00 96.81 108 SER A N 1
ATOM 857 C CA . SER A 1 108 ? -11.680 -1.600 -0.364 1.00 96.81 108 SER A CA 1
ATOM 858 C C . SER A 1 108 ? -10.762 -0.499 -0.890 1.00 96.81 108 SER A C 1
ATOM 860 O O . SER A 1 108 ? -11.054 0.698 -0.815 1.00 96.81 108 SER A O 1
ATOM 862 N N . PHE A 1 109 ? -9.620 -0.885 -1.448 1.00 98.12 109 PHE A N 1
ATOM 863 C CA . PHE A 1 109 ? -8.791 0.044 -2.204 1.00 98.12 109 PHE A CA 1
ATOM 864 C C . PHE A 1 109 ? -8.044 -0.667 -3.323 1.00 98.12 109 PHE A C 1
ATOM 866 O O . PHE A 1 109 ? -7.626 -1.817 -3.206 1.00 98.12 109 PHE A O 1
ATOM 873 N N . THR A 1 110 ? -7.839 0.052 -4.420 1.00 98.50 110 THR A N 1
ATOM 874 C CA . THR A 1 110 ? -7.125 -0.444 -5.593 1.00 98.50 110 THR A CA 1
ATOM 875 C C . THR A 1 110 ? -5.766 0.221 -5.710 1.00 98.50 110 THR A C 1
ATOM 877 O O . THR A 1 110 ? -5.644 1.438 -5.603 1.00 98.50 110 THR A O 1
ATOM 880 N N . VAL A 1 111 ? -4.734 -0.574 -5.963 1.00 98.25 111 VAL A N 1
ATOM 881 C CA . VAL A 1 111 ? -3.356 -0.122 -6.116 1.00 98.25 111 VAL A CA 1
ATOM 882 C C . VAL A 1 111 ? -2.882 -0.399 -7.531 1.00 98.25 111 VAL A C 1
ATOM 884 O O . VAL A 1 111 ? -2.954 -1.527 -8.017 1.00 98.25 111 VAL A O 1
ATOM 887 N N . LEU A 1 112 ? -2.339 0.630 -8.177 1.00 97.62 112 LEU A N 1
ATOM 888 C CA . LEU A 1 112 ? -1.596 0.491 -9.421 1.00 97.62 112 LEU A CA 1
ATOM 889 C C . LEU A 1 112 ? -0.107 0.366 -9.096 1.00 97.62 112 LEU A C 1
ATOM 891 O O . LEU A 1 112 ? 0.562 1.355 -8.788 1.00 97.62 112 LEU A O 1
ATOM 895 N N . TYR A 1 113 ? 0.427 -0.843 -9.191 1.00 96.94 113 TYR A N 1
ATOM 896 C CA . TYR A 1 113 ? 1.844 -1.123 -9.004 1.00 96.94 113 TYR A CA 1
ATOM 897 C C . TYR A 1 113 ? 2.616 -1.039 -10.311 1.00 96.94 113 TYR A C 1
ATOM 899 O O . TYR A 1 113 ? 2.132 -1.434 -11.371 1.00 96.94 113 TYR A O 1
ATOM 907 N N . LYS A 1 114 ? 3.873 -0.610 -10.230 1.00 95.25 114 LYS A N 1
ATOM 908 C CA . LYS A 1 114 ? 4.817 -0.755 -11.335 1.00 95.25 114 LYS A CA 1
ATOM 909 C C . LYS A 1 114 ? 5.278 -2.210 -11.480 1.00 95.25 114 LYS A C 1
ATOM 911 O O . LYS A 1 114 ? 5.722 -2.824 -10.510 1.00 95.25 114 LYS A O 1
ATOM 916 N N . GLY A 1 115 ? 5.209 -2.749 -12.697 1.00 94.62 115 GLY A N 1
ATOM 917 C CA . GLY A 1 115 ? 5.561 -4.137 -13.005 1.00 94.62 115 GLY A CA 1
ATOM 918 C C . GLY A 1 115 ? 6.968 -4.280 -13.580 1.00 94.62 115 GLY A C 1
ATOM 919 O O . GLY A 1 115 ? 7.115 -4.472 -14.785 1.00 94.62 115 GLY A O 1
ATOM 920 N N . TRP A 1 116 ? 8.002 -4.215 -12.738 1.00 91.81 116 TRP A N 1
ATOM 921 C CA . TRP A 1 116 ? 9.393 -4.408 -13.173 1.00 91.81 116 TRP A CA 1
ATOM 922 C C . TRP A 1 116 ? 9.649 -5.812 -13.718 1.00 91.81 116 TRP A C 1
ATOM 924 O O . TRP A 1 116 ? 10.370 -5.960 -14.696 1.00 91.81 116 TRP A O 1
ATOM 934 N N . GLU A 1 117 ? 9.015 -6.825 -13.133 1.00 92.88 117 GLU A N 1
ATOM 935 C CA . GLU A 1 117 ? 9.092 -8.209 -13.613 1.00 92.88 117 GLU A CA 1
ATOM 936 C C . GLU A 1 117 ? 8.572 -8.351 -15.049 1.00 92.88 117 GLU A C 1
ATOM 938 O O . GLU A 1 117 ? 9.195 -9.007 -15.877 1.00 92.88 117 GLU A O 1
ATOM 943 N N . ALA A 1 118 ? 7.450 -7.699 -15.364 1.00 93.88 118 ALA A N 1
ATOM 944 C CA . ALA A 1 118 ? 6.874 -7.736 -16.705 1.00 93.88 118 ALA A CA 1
ATOM 945 C C . ALA A 1 118 ? 7.732 -6.960 -17.717 1.00 93.88 118 ALA A C 1
ATOM 947 O O . ALA A 1 118 ? 7.874 -7.397 -18.856 1.00 93.88 118 ALA A O 1
ATOM 948 N N . LEU A 1 119 ? 8.325 -5.836 -17.295 1.00 94.12 119 LEU A N 1
ATOM 949 C CA . LEU A 1 119 ? 9.272 -5.076 -18.112 1.00 94.12 119 LEU A CA 1
ATOM 950 C C . LEU A 1 119 ? 10.508 -5.919 -18.469 1.00 94.12 119 LEU A C 1
ATOM 952 O O . LEU A 1 119 ? 10.894 -5.969 -19.636 1.00 94.12 119 LEU A O 1
ATOM 956 N N . ASP A 1 120 ? 11.112 -6.570 -17.471 1.00 92.12 120 ASP A N 1
ATOM 957 C CA . ASP A 1 120 ? 12.304 -7.410 -17.639 1.00 92.12 120 ASP A CA 1
ATOM 958 C C . ASP A 1 120 ? 12.012 -8.615 -18.543 1.00 92.12 120 ASP A C 1
ATOM 960 O O . ASP A 1 120 ? 12.729 -8.848 -19.514 1.00 92.12 120 ASP A O 1
ATOM 964 N N . ALA A 1 121 ? 10.888 -9.304 -18.313 1.00 93.62 121 ALA A N 1
ATOM 965 C CA . ALA A 1 121 ? 10.447 -10.423 -19.145 1.00 93.62 121 ALA A CA 1
ATOM 966 C C . ALA A 1 121 ? 10.192 -10.026 -20.611 1.00 93.62 121 ALA A C 1
ATOM 968 O O . ALA A 1 121 ? 10.376 -10.844 -21.512 1.00 93.62 121 ALA A O 1
ATOM 969 N N . ALA A 1 122 ? 9.785 -8.777 -20.861 1.00 95.25 122 ALA A N 1
ATOM 970 C CA . ALA A 1 122 ? 9.602 -8.243 -22.207 1.00 95.25 122 ALA A CA 1
ATOM 971 C C . ALA A 1 122 ? 10.917 -7.799 -22.878 1.00 95.25 122 ALA A C 1
ATOM 973 O O . ALA A 1 122 ? 10.911 -7.485 -24.068 1.00 95.25 122 ALA A O 1
ATOM 974 N N . GLY A 1 123 ? 12.035 -7.739 -22.142 1.00 94.19 123 GLY A N 1
ATOM 975 C CA . GLY A 1 123 ? 13.306 -7.199 -22.639 1.00 94.19 123 GLY A CA 1
ATOM 976 C C . GLY A 1 123 ? 13.232 -5.715 -23.020 1.00 94.19 123 GLY A C 1
ATOM 977 O O . GLY A 1 123 ? 14.015 -5.250 -23.849 1.00 94.19 123 GLY A O 1
ATOM 978 N N . ALA A 1 124 ? 12.268 -4.982 -22.458 1.00 95.06 124 ALA A N 1
ATOM 979 C CA . ALA A 1 124 ? 11.965 -3.605 -22.826 1.00 95.06 124 ALA A CA 1
ATOM 980 C C . ALA A 1 124 ? 12.866 -2.593 -22.098 1.00 95.06 124 ALA A C 1
ATOM 982 O O . ALA A 1 124 ? 13.425 -2.857 -21.030 1.00 95.06 124 ALA A O 1
ATOM 983 N N . ALA A 1 125 ? 13.009 -1.396 -22.670 1.00 93.25 125 ALA A N 1
ATOM 984 C CA . ALA A 1 125 ? 13.853 -0.364 -22.078 1.00 93.25 125 ALA A CA 1
ATOM 985 C C . ALA A 1 125 ? 13.206 0.249 -20.822 1.00 93.25 125 ALA A C 1
ATOM 987 O O . ALA A 1 125 ? 11.990 0.408 -20.739 1.00 93.25 125 ALA A O 1
ATOM 988 N N . ASN A 1 126 ? 14.014 0.724 -19.866 1.00 88.19 126 ASN A N 1
ATOM 989 C CA . ASN A 1 126 ? 13.513 1.387 -18.647 1.00 88.19 126 ASN A CA 1
ATOM 990 C C . ASN A 1 126 ? 12.570 2.576 -18.924 1.00 88.19 126 ASN A C 1
ATOM 992 O O . ASN A 1 126 ? 11.680 2.863 -18.117 1.00 88.19 126 ASN A O 1
ATOM 996 N N . SER A 1 127 ? 12.744 3.267 -20.054 1.00 91.62 127 SER A N 1
ATOM 997 C CA . SER A 1 127 ? 11.859 4.349 -20.505 1.00 91.62 127 SER A CA 1
ATOM 998 C C . SER A 1 127 ? 10.435 3.881 -20.808 1.00 91.62 127 SER A C 1
ATOM 1000 O O . SER A 1 127 ? 9.506 4.672 -20.705 1.00 91.62 127 SER A O 1
ATOM 1002 N N . GLU A 1 128 ? 10.250 2.603 -21.135 1.00 94.31 128 GLU A N 1
ATOM 1003 C CA . GLU A 1 128 ? 8.948 1.990 -21.411 1.00 94.31 128 GLU A CA 1
ATOM 1004 C C . GLU A 1 128 ? 8.254 1.492 -20.144 1.00 94.31 128 GLU A C 1
ATOM 1006 O O . GLU A 1 128 ? 7.095 1.094 -20.186 1.00 94.31 128 GLU A O 1
ATOM 1011 N N . SER A 1 129 ? 8.921 1.572 -18.991 1.00 90.44 129 SER A N 1
ATOM 1012 C CA . SER A 1 129 ? 8.363 1.145 -17.709 1.00 90.44 129 SER A CA 1
ATOM 1013 C C . SER A 1 129 ? 7.001 1.750 -17.324 1.00 90.44 129 SER A C 1
ATOM 1015 O O . SER A 1 129 ? 6.277 1.077 -16.591 1.00 90.44 129 SER A O 1
ATOM 1017 N N . PRO A 1 130 ? 6.566 2.939 -17.802 1.00 91.56 130 PRO A N 1
ATOM 1018 C CA . PRO A 1 130 ? 5.188 3.392 -17.610 1.00 91.56 130 PRO A CA 1
ATOM 1019 C C . PRO A 1 130 ? 4.118 2.482 -18.233 1.00 91.56 130 PRO A C 1
ATOM 1021 O O . PRO A 1 130 ? 2.991 2.499 -17.742 1.00 91.56 130 PRO A O 1
ATOM 1024 N N . ASN A 1 131 ? 4.461 1.686 -19.253 1.00 94.88 131 ASN A N 1
ATOM 1025 C CA . ASN A 1 131 ? 3.550 0.769 -19.949 1.00 94.88 131 ASN A CA 1
ATOM 1026 C C . ASN A 1 131 ? 3.350 -0.563 -19.206 1.00 94.88 131 ASN A C 1
ATOM 1028 O O . ASN A 1 131 ? 2.460 -1.331 -19.558 1.00 94.88 131 ASN A O 1
ATOM 1032 N N . TYR A 1 132 ? 4.151 -0.832 -18.171 1.00 95.44 132 TYR A N 1
ATOM 1033 C CA . TYR A 1 132 ? 4.133 -2.089 -17.426 1.00 95.44 132 TYR A CA 1
ATOM 1034 C C . TYR A 1 132 ? 3.655 -1.835 -16.000 1.00 95.44 132 TYR A C 1
ATOM 1036 O O . TYR A 1 132 ? 4.400 -1.354 -15.141 1.00 95.44 132 TYR A O 1
ATOM 1044 N N . ASN A 1 133 ? 2.389 -2.154 -15.744 1.00 95.88 133 ASN A N 1
ATOM 1045 C CA . ASN A 1 133 ? 1.766 -1.995 -14.435 1.00 95.88 133 ASN A CA 1
ATOM 1046 C C . ASN A 1 133 ? 0.929 -3.233 -14.095 1.00 95.88 133 ASN A C 1
ATOM 1048 O O . ASN A 1 133 ? 0.514 -3.970 -14.988 1.00 95.88 133 ASN A O 1
ATOM 1052 N N . SER A 1 134 ? 0.671 -3.434 -12.806 1.00 96.75 134 SER A N 1
ATOM 1053 C CA . SER A 1 134 ? -0.288 -4.418 -12.310 1.00 96.75 134 SER A CA 1
ATOM 1054 C C . SER A 1 134 ? -1.272 -3.729 -11.380 1.00 96.75 134 SER A C 1
ATOM 1056 O O . SER A 1 134 ? -0.862 -2.935 -10.533 1.00 96.75 134 SER A O 1
ATOM 1058 N N . THR A 1 135 ? -2.552 -4.035 -11.539 1.00 98.00 135 THR A N 1
ATOM 1059 C CA . THR A 1 135 ? -3.616 -3.521 -10.677 1.00 98.00 135 THR A CA 1
ATOM 1060 C C . THR A 1 135 ? -3.994 -4.596 -9.670 1.00 98.00 135 THR A C 1
ATOM 1062 O O . THR A 1 135 ? -4.205 -5.748 -10.055 1.00 98.00 135 THR A O 1
ATOM 1065 N N . VAL A 1 136 ? -4.064 -4.222 -8.394 1.00 98.50 136 VAL A N 1
ATOM 1066 C CA . VAL A 1 136 ? -4.470 -5.115 -7.304 1.00 98.50 136 VAL A CA 1
ATOM 1067 C C . VAL A 1 136 ? -5.495 -4.407 -6.434 1.00 98.50 136 VAL A C 1
ATOM 1069 O O . VAL A 1 136 ? -5.241 -3.293 -5.982 1.00 98.50 136 VAL A O 1
ATOM 1072 N N . THR A 1 137 ? -6.631 -5.047 -6.190 1.00 98.56 137 THR A N 1
ATOM 1073 C CA . THR A 1 137 ? -7.687 -4.526 -5.314 1.00 98.56 137 THR A CA 1
ATOM 1074 C C . THR A 1 137 ? -7.688 -5.317 -4.021 1.00 98.56 137 THR A C 1
ATOM 1076 O O . THR A 1 137 ? -7.809 -6.537 -4.067 1.00 98.56 137 THR A O 1
ATOM 1079 N N . TYR A 1 138 ? -7.547 -4.636 -2.888 1.00 98.50 138 TYR A N 1
ATOM 1080 C CA . TYR A 1 138 ? -7.556 -5.224 -1.550 1.00 98.50 138 TYR 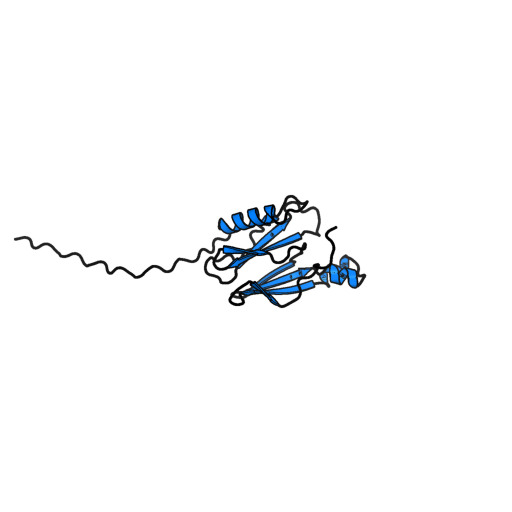A CA 1
ATOM 1081 C C . TYR A 1 138 ? -8.894 -4.958 -0.871 1.00 98.50 138 TYR A C 1
ATOM 1083 O O . TYR A 1 138 ? -9.412 -3.844 -0.949 1.00 98.50 138 TYR A O 1
ATOM 1091 N N . TYR A 1 139 ? -9.430 -5.970 -0.198 1.00 98.00 139 TYR A N 1
ATOM 1092 C CA . TYR A 1 139 ? -10.708 -5.912 0.510 1.00 98.00 139 TYR A CA 1
ATOM 1093 C C . TYR A 1 139 ? -10.712 -6.883 1.694 1.00 98.00 139 TYR A C 1
ATOM 1095 O O . TYR A 1 139 ? -9.916 -7.823 1.750 1.00 98.00 139 TYR A O 1
ATOM 1103 N N . TRP 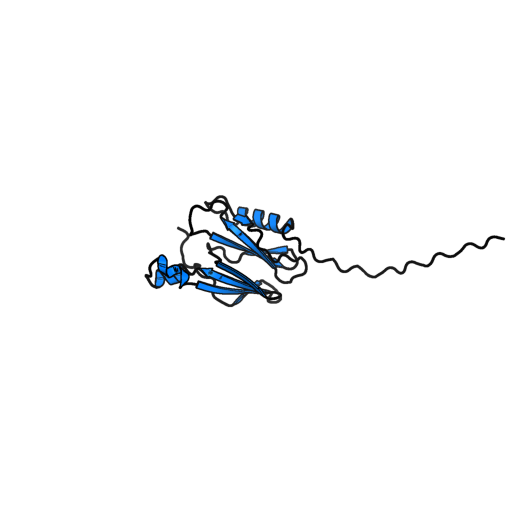A 1 140 ? -11.616 -6.666 2.645 1.00 97.69 140 TRP A N 1
ATOM 1104 C CA . TRP A 1 140 ? -11.869 -7.613 3.727 1.00 97.69 140 TRP A CA 1
ATOM 1105 C C . TRP A 1 140 ? -12.821 -8.721 3.254 1.00 97.69 140 TRP A C 1
ATOM 1107 O O . TRP A 1 140 ? -13.919 -8.431 2.786 1.00 97.69 140 TRP A O 1
ATOM 1117 N N . ASP A 1 141 ? -12.430 -9.995 3.374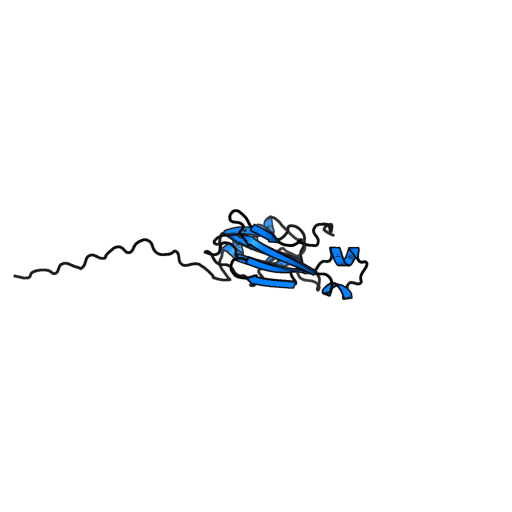 1.00 96.75 141 ASP A N 1
ATOM 1118 C CA . ASP A 1 141 ? -13.273 -11.137 2.963 1.00 96.75 141 ASP A CA 1
ATOM 1119 C C . ASP A 1 141 ? -14.219 -11.647 4.070 1.00 96.75 141 ASP A C 1
ATOM 1121 O O . ASP A 1 141 ? -14.941 -12.629 3.884 1.00 96.75 141 ASP A O 1
ATOM 1125 N N . GLY A 1 142 ? -14.212 -10.985 5.229 1.00 96.25 142 GLY A N 1
ATOM 1126 C CA . GLY A 1 142 ? -14.911 -11.405 6.444 1.00 96.25 142 GLY A CA 1
ATOM 1127 C C . GLY A 1 142 ? -13.998 -12.050 7.491 1.00 96.25 142 GLY A C 1
ATOM 1128 O O . GLY A 1 142 ? -14.395 -12.132 8.653 1.00 96.25 142 GLY A O 1
ATOM 1129 N N . ALA A 1 143 ? -12.785 -12.470 7.120 1.00 96.00 143 ALA A N 1
ATOM 1130 C CA . ALA A 1 143 ? -11.819 -13.094 8.027 1.00 96.00 143 ALA A CA 1
ATOM 1131 C C . ALA A 1 143 ? -10.396 -12.527 7.915 1.00 96.00 143 ALA A C 1
ATOM 1133 O O . ALA A 1 143 ? -9.650 -12.562 8.893 1.00 96.00 143 ALA A O 1
ATOM 1134 N N . LYS A 1 144 ? -9.998 -12.057 6.733 1.00 96.62 144 LYS A N 1
ATOM 1135 C CA . LYS A 1 144 ? -8.667 -11.513 6.456 1.00 96.62 144 LYS A CA 1
ATOM 1136 C C . LYS A 1 144 ? -8.721 -10.519 5.301 1.00 96.62 144 LYS A C 1
ATOM 1138 O O . LYS A 1 144 ? -9.711 -10.427 4.574 1.00 96.62 144 LYS A O 1
ATOM 1143 N N . VAL A 1 145 ? -7.602 -9.833 5.077 1.00 97.44 145 VAL A N 1
ATOM 1144 C CA . VAL A 1 145 ? -7.403 -9.132 3.810 1.00 97.44 145 VAL A CA 1
ATOM 1145 C C . VAL A 1 145 ? -7.262 -10.161 2.693 1.00 97.44 145 VAL A C 1
ATOM 1147 O O . VAL A 1 145 ? -6.395 -11.040 2.729 1.00 97.44 145 VAL A O 1
ATOM 1150 N N . ALA A 1 146 ? -8.119 -10.033 1.693 1.00 97.44 146 ALA A N 1
ATOM 1151 C CA . ALA A 1 146 ? -8.017 -10.708 0.416 1.00 97.44 146 ALA A CA 1
ATOM 1152 C C . ALA A 1 146 ? -7.681 -9.688 -0.675 1.00 97.44 146 ALA A C 1
ATOM 1154 O O . ALA A 1 146 ? -7.757 -8.472 -0.473 1.00 97.44 146 ALA A O 1
ATOM 1155 N N . HIS A 1 147 ? -7.279 -10.189 -1.841 1.00 98.12 147 HIS A N 1
ATOM 1156 C CA . HIS A 1 147 ? -7.042 -9.330 -2.986 1.00 98.12 147 HIS A CA 1
ATOM 1157 C C . HIS A 1 147 ? -7.433 -9.983 -4.308 1.00 98.12 147 HIS A C 1
ATOM 1159 O O . HIS A 1 147 ? -7.336 -11.198 -4.489 1.00 98.12 147 HIS A O 1
ATOM 1165 N N . GLU A 1 148 ? -7.816 -9.140 -5.258 1.00 98.06 148 GLU A N 1
ATOM 1166 C CA . GLU A 1 148 ? -7.962 -9.474 -6.669 1.00 98.06 148 GLU A CA 1
ATOM 1167 C C . GLU A 1 148 ? -6.802 -8.887 -7.470 1.00 98.06 148 GLU A C 1
ATOM 1169 O O . GLU A 1 148 ? -6.309 -7.800 -7.178 1.00 98.06 148 GLU A O 1
ATOM 1174 N N . GLY A 1 149 ? -6.356 -9.613 -8.495 1.00 96.62 149 GLY A N 1
ATOM 1175 C CA . GLY A 1 149 ? -5.166 -9.258 -9.265 1.00 96.62 149 GLY A CA 1
ATOM 1176 C C . GLY A 1 149 ? -3.876 -9.846 -8.690 1.00 96.62 149 GLY A C 1
ATOM 1177 O O . GLY A 1 149 ? -3.841 -10.435 -7.607 1.00 96.62 149 GLY A O 1
ATOM 1178 N N . ARG A 1 150 ? -2.793 -9.728 -9.465 1.00 94.50 150 ARG A N 1
ATOM 1179 C CA . ARG A 1 150 ? -1.474 -10.268 -9.116 1.00 94.50 150 ARG A CA 1
ATOM 1180 C C . ARG A 1 150 ? -0.579 -9.154 -8.590 1.00 94.50 150 ARG A C 1
ATOM 1182 O O . ARG A 1 150 ? -0.252 -8.227 -9.331 1.00 94.50 150 ARG A O 1
ATOM 1189 N N . ILE A 1 151 ? -0.092 -9.307 -7.364 1.00 95.50 151 ILE A N 1
ATOM 1190 C CA . ILE A 1 151 ? 0.990 -8.471 -6.838 1.00 95.50 151 ILE A CA 1
ATOM 1191 C C . ILE A 1 151 ? 2.246 -8.733 -7.690 1.00 95.50 151 ILE A C 1
ATOM 1193 O O . ILE A 1 151 ? 2.677 -9.887 -7.790 1.00 95.50 151 ILE A O 1
ATOM 1197 N N . PRO A 1 152 ? 2.802 -7.720 -8.381 1.00 93.94 152 PRO A N 1
ATOM 1198 C CA . PRO A 1 152 ? 3.942 -7.922 -9.269 1.00 93.94 152 PRO A CA 1
ATOM 1199 C C . PRO A 1 152 ? 5.248 -8.071 -8.478 1.00 93.94 152 PRO A C 1
ATOM 1201 O O . PRO A 1 152 ? 5.284 -7.886 -7.265 1.00 93.94 152 PRO A O 1
ATOM 1204 N N . ASN A 1 153 ? 6.350 -8.360 -9.173 1.00 92.44 153 ASN A N 1
ATOM 1205 C CA . ASN A 1 153 ? 7.712 -8.303 -8.621 1.00 92.44 153 ASN A CA 1
ATOM 1206 C C . ASN A 1 153 ? 8.018 -9.344 -7.528 1.00 92.44 153 ASN A C 1
ATOM 1208 O O . ASN A 1 153 ? 9.069 -9.270 -6.899 1.00 92.44 153 ASN A O 1
ATOM 1212 N N . THR A 1 154 ? 7.153 -10.340 -7.324 1.00 90.31 154 THR A N 1
ATOM 1213 C CA . THR A 1 154 ? 7.344 -11.390 -6.307 1.00 90.31 154 THR A CA 1
ATOM 1214 C C . THR A 1 154 ? 8.363 -12.459 -6.717 1.00 90.31 154 THR A C 1
ATOM 1216 O O . THR A 1 154 ? 8.797 -13.254 -5.888 1.00 90.31 154 THR A O 1
ATOM 1219 N N . SER A 1 155 ? 8.775 -12.476 -7.988 1.00 84.75 155 SER A N 1
ATOM 1220 C CA . SER A 1 155 ? 9.831 -13.353 -8.518 1.00 84.75 155 SER A CA 1
ATOM 1221 C C . SER A 1 155 ? 11.184 -12.651 -8.680 1.00 84.75 155 SER A C 1
ATOM 1223 O O . SER A 1 155 ? 12.187 -13.301 -8.981 1.00 84.75 155 SER A O 1
ATOM 1225 N N . LEU A 1 156 ? 11.237 -11.330 -8.474 1.00 72.56 156 LEU A N 1
ATOM 1226 C CA . LEU A 1 156 ? 12.483 -10.582 -8.545 1.00 72.56 156 LEU A CA 1
ATOM 1227 C C . LEU A 1 156 ? 13.261 -10.815 -7.250 1.00 72.56 156 LEU A C 1
ATOM 1229 O O . LEU A 1 156 ? 12.832 -10.421 -6.167 1.00 72.56 156 LEU A O 1
ATOM 1233 N N . THR A 1 157 ? 14.427 -11.449 -7.345 1.00 58.19 157 THR A N 1
ATOM 1234 C CA . THR A 1 157 ? 15.351 -11.534 -6.209 1.00 58.19 157 THR A CA 1
ATOM 1235 C C . THR A 1 157 ? 15.725 -10.125 -5.758 1.00 58.19 157 THR A C 1
ATOM 1237 O O . THR A 1 157 ? 16.135 -9.311 -6.592 1.00 58.19 157 THR A O 1
ATOM 1240 N N . ALA A 1 158 ? 15.626 -9.845 -4.456 1.00 52.78 158 ALA A N 1
ATOM 1241 C CA . ALA A 1 158 ? 16.131 -8.603 -3.882 1.00 52.78 158 ALA A CA 1
ATOM 1242 C C . ALA A 1 158 ? 17.621 -8.446 -4.248 1.00 52.78 158 ALA A C 1
ATOM 1244 O O . ALA A 1 158 ? 18.446 -9.255 -3.828 1.00 52.78 158 ALA A O 1
ATOM 1245 N N . ARG A 1 159 ? 17.946 -7.454 -5.088 1.00 40.81 159 ARG A N 1
ATOM 1246 C CA . ARG A 1 159 ? 19.325 -7.107 -5.471 1.00 40.81 159 ARG A CA 1
ATOM 1247 C C . ARG A 1 159 ? 19.959 -6.119 -4.489 1.00 40.81 159 ARG A C 1
ATOM 1249 O O . ARG A 1 159 ? 19.372 -5.042 -4.208 1.00 40.81 159 ARG A O 1
#

Sequence (159 aa):
MKRKNPKPKTETNPKGHEECDTDPANPEIHRAVDEVNDEYPNRFGGWKFTRRTTYDSCSDLSYASVVQAKQGNAQFGTLILMFHKGEYISIDSIYPQQAKEITPDGDSFTVLYKGWEALDAAGAANSESPNYNSTVTYYWDGAKVAHEGRIPNTSLTAR

Radius of gyration: 22.2 Å; chains: 1; bounding box: 64×37×78 Å

InterPro domains:
  IPR025971 LppP/LprE lipoprotein [PF14041] (54-142)